Protein AF-A0A177R3B9-F1 (afdb_monomer)

Nearest PDB structures (foldseek):
  3dfy-assembly2_P  TM=3.953E-01  e=4.249E-01  Thermotoga maritima MSB8
  2xlb-assembly1_G  TM=4.304E-01  e=1.641E+00  Bacillus pumilus
  1ods-assembly1_A  TM=4.811E-01  e=4.662E+00  Bacillus subtilis
  3fyt-assembly2_L  TM=4.001E-01  e=2.852E+00  Bacillus pumilus
  7xmj-assembly1_A  TM=3.832E-01  e=4.385E+00  Lactococcus lactis subsp. lactis KF147

Radius of gyration: 13.25 Å; Cα contacts (8 Å, |Δi|>4): 122; chains: 1; bounding box: 33×27×35 Å

Sequence (90 aa):
MEHERANAASRVKAWTRGRFGDVTVLVTELESALPGFPRLHTVVAFWNAEREHFHFKVFKPLGEIAEDDIPPRWYKDALRVALGLDCGCC

Solvent-accessible surface area (backbone atoms only — not comparable to full-atom values): 5440 Å² total; per-residue (Å²): 111,72,68,57,53,54,50,33,50,49,51,55,46,50,53,49,30,73,53,74,40,89,49,54,70,49,76,47,74,43,78,49,89,53,90,94,54,55,57,37,24,23,39,42,38,37,29,46,90,86,65,50,43,31,48,52,76,44,85,38,41,60,84,72,66,52,76,84,73,52,78,60,59,88,52,51,76,80,27,48,52,58,94,85,60,75,86,82,71,135

Secondary structure (DSSP, 8-state):
-HHHHHHHHHHHHHHHHH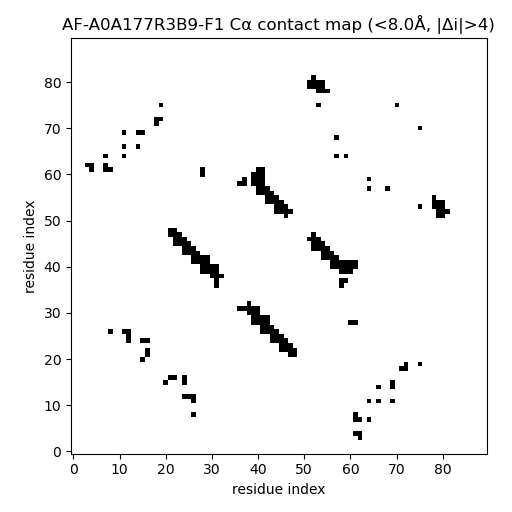HH-S-EEEEEEEE--STTS-SEEEEEEEE-TT--EEEEEESS-GGG--GGGSPPGGGGGGGBPPTT------

Foldseek 3Di:
DVVLLVVLVVVVVVLLCVAANPKDKDKDWDADPDPPAARIKIKIWIADPVRFIFIDIGSDHSNPDDSVSHDHNVCGVVRTDDDPDPPPDD

Mean predicted aligned error: 6.26 Å

pLDDT: mean 85.82, std 13.69, range [44.75, 96.62]

Structure (mmCIF, N/CA/C/O backbone):
data_AF-A0A177R3B9-F1
#
_entry.id   AF-A0A177R3B9-F1
#
loop_
_atom_site.group_PDB
_atom_site.id
_atom_site.type_symbol
_atom_site.label_atom_id
_atom_site.label_alt_id
_atom_site.label_comp_id
_atom_site.label_asym_id
_atom_site.label_entity_id
_atom_site.label_seq_id
_atom_site.pdbx_PDB_ins_code
_atom_site.Cartn_x
_atom_site.Cartn_y
_atom_site.Cartn_z
_atom_site.occupancy
_atom_site.B_iso_or_equiv
_atom_site.auth_seq_id
_atom_site.auth_comp_id
_atom_site.auth_asym_id
_atom_site.auth_atom_id
_atom_site.pdbx_PDB_model_num
ATOM 1 N N . MET A 1 1 ? -1.032 -1.824 21.241 1.00 59.03 1 MET A N 1
ATOM 2 C CA . MET A 1 1 ? -1.221 -0.561 20.496 1.00 59.03 1 MET A CA 1
ATOM 3 C C . MET A 1 1 ? -0.153 -0.327 19.419 1.00 59.03 1 MET A C 1
ATOM 5 O O . MET A 1 1 ? -0.438 -0.597 18.262 1.00 59.03 1 MET A O 1
ATOM 9 N N . GLU A 1 2 ? 1.078 0.116 19.723 1.00 63.28 2 GLU A N 1
ATOM 10 C CA . GLU A 1 2 ? 2.073 0.451 18.669 1.00 63.28 2 GLU A CA 1
ATOM 11 C C . GLU A 1 2 ? 2.603 -0.774 17.898 1.00 63.28 2 GLU A C 1
ATOM 13 O O . GLU A 1 2 ? 2.695 -0.755 16.671 1.00 63.28 2 GLU A O 1
ATOM 18 N N . HIS A 1 3 ? 2.827 -1.889 18.601 1.00 72.75 3 HIS A N 1
ATOM 19 C CA . HIS A 1 3 ? 3.236 -3.161 17.992 1.00 72.75 3 HIS A CA 1
ATOM 20 C C . HIS A 1 3 ? 2.171 -3.750 17.051 1.00 72.75 3 HIS A C 1
ATOM 22 O O . HIS A 1 3 ? 2.506 -4.331 16.023 1.00 72.75 3 HIS A O 1
ATOM 28 N N . GLU A 1 4 ? 0.882 -3.576 17.352 1.00 81.94 4 GLU A N 1
ATOM 29 C CA . GLU A 1 4 ? -0.208 -4.082 16.503 1.00 81.94 4 GLU A CA 1
ATOM 30 C C . GLU A 1 4 ? -0.297 -3.312 15.186 1.00 81.94 4 GLU A C 1
ATOM 32 O O . GLU A 1 4 ? -0.474 -3.920 14.131 1.00 81.94 4 GLU A O 1
ATOM 37 N N . ARG A 1 5 ? -0.090 -1.989 15.224 1.00 84.38 5 ARG A N 1
ATOM 38 C CA . ARG A 1 5 ? -0.031 -1.156 14.015 1.00 84.38 5 ARG A CA 1
ATOM 39 C C . ARG A 1 5 ? 1.192 -1.485 13.166 1.00 84.38 5 ARG A C 1
ATOM 41 O O . ARG A 1 5 ? 1.067 -1.614 11.950 1.00 84.38 5 ARG A O 1
ATOM 48 N N . ALA A 1 6 ? 2.353 -1.690 13.790 1.00 87.38 6 ALA A N 1
ATOM 49 C CA . ALA A 1 6 ? 3.562 -2.124 13.089 1.00 87.38 6 ALA A CA 1
ATOM 50 C C . ALA A 1 6 ? 3.379 -3.502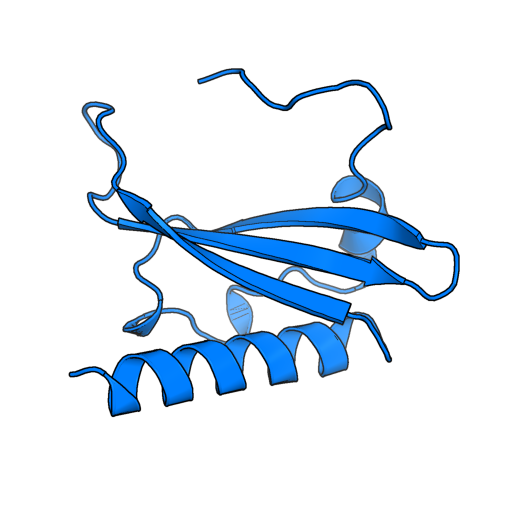 12.421 1.00 87.38 6 ALA A C 1
ATOM 52 O O . ALA A 1 6 ? 3.773 -3.693 11.266 1.00 87.38 6 ALA A O 1
ATOM 53 N N . ASN A 1 7 ? 2.715 -4.438 13.106 1.00 92.38 7 ASN A N 1
ATOM 54 C CA . ASN A 1 7 ? 2.370 -5.748 12.553 1.00 92.38 7 ASN A CA 1
ATOM 55 C C . ASN A 1 7 ? 1.392 -5.624 11.377 1.00 92.38 7 ASN A C 1
ATOM 57 O O . ASN A 1 7 ? 1.628 -6.208 10.319 1.00 92.38 7 ASN A O 1
ATOM 61 N N . ALA A 1 8 ? 0.331 -4.826 11.518 1.00 92.88 8 ALA A N 1
ATOM 62 C CA . ALA A 1 8 ? -0.641 -4.598 10.452 1.00 92.88 8 ALA A CA 1
ATOM 63 C C . ALA A 1 8 ? 0.004 -3.945 9.216 1.00 92.88 8 ALA A C 1
ATOM 65 O O . ALA A 1 8 ? -0.156 -4.448 8.103 1.00 92.88 8 ALA A O 1
ATOM 66 N N . ALA A 1 9 ? 0.830 -2.911 9.407 1.00 93.94 9 ALA A N 1
ATOM 67 C CA . ALA A 1 9 ? 1.603 -2.296 8.328 1.00 93.94 9 ALA A CA 1
ATOM 68 C C . ALA A 1 9 ? 2.522 -3.310 7.632 1.00 93.94 9 ALA A C 1
ATOM 70 O O . ALA A 1 9 ? 2.647 -3.298 6.408 1.00 93.94 9 ALA A O 1
ATOM 71 N N . SER A 1 10 ? 3.154 -4.205 8.394 1.00 95.00 10 SER A N 1
ATOM 72 C CA . SER A 1 10 ? 4.039 -5.236 7.842 1.00 95.00 10 SER A CA 1
ATOM 73 C C . SER A 1 10 ? 3.285 -6.234 6.961 1.00 95.00 10 SER A C 1
ATOM 75 O O . SER A 1 10 ? 3.777 -6.564 5.881 1.00 95.00 10 SER A O 1
ATOM 77 N N . ARG A 1 11 ? 2.070 -6.648 7.354 1.00 95.75 11 ARG A N 1
ATOM 78 C CA . ARG A 1 11 ? 1.203 -7.506 6.522 1.00 95.75 11 ARG A CA 1
ATOM 79 C C . ARG A 1 11 ? 0.828 -6.828 5.207 1.00 95.75 11 ARG A C 1
ATOM 81 O O . ARG A 1 11 ? 1.052 -7.399 4.144 1.00 95.75 11 ARG A O 1
ATOM 88 N N . VAL A 1 12 ? 0.363 -5.578 5.267 1.00 95.75 12 VAL A N 1
ATOM 89 C CA . VAL A 1 12 ? -0.017 -4.803 4.071 1.00 95.75 12 VAL A CA 1
ATOM 90 C C . VAL A 1 12 ? 1.170 -4.623 3.124 1.00 95.75 12 VAL A C 1
ATOM 92 O O . VAL A 1 12 ? 1.038 -4.813 1.913 1.00 95.75 12 VAL A O 1
ATOM 95 N N . LYS A 1 13 ? 2.362 -4.333 3.662 1.00 95.75 13 LYS A N 1
ATOM 96 C CA . LYS A 1 13 ? 3.600 -4.260 2.870 1.00 95.75 13 LYS A CA 1
ATOM 97 C C . LYS A 1 13 ? 3.933 -5.598 2.209 1.00 95.75 13 LYS A C 1
ATOM 99 O O . LYS A 1 13 ? 4.312 -5.606 1.040 1.00 95.75 13 LYS A O 1
ATOM 104 N N . ALA A 1 14 ? 3.792 -6.713 2.926 1.00 96.19 14 ALA A N 1
ATOM 105 C CA . ALA A 1 14 ? 4.051 -8.046 2.385 1.00 96.19 14 ALA A CA 1
ATOM 106 C C . ALA A 1 14 ? 3.089 -8.394 1.239 1.00 96.19 14 ALA A C 1
ATOM 108 O O . ALA A 1 14 ? 3.548 -8.779 0.165 1.00 96.19 14 ALA A O 1
ATOM 109 N N . TRP A 1 15 ? 1.783 -8.171 1.410 1.00 96.62 15 TRP A N 1
ATOM 110 C CA . TRP A 1 15 ? 0.788 -8.413 0.358 1.00 96.62 15 TRP A CA 1
ATOM 111 C C . TRP A 1 15 ? 1.000 -7.528 -0.874 1.00 96.62 15 TRP A C 1
ATOM 113 O O . TRP A 1 15 ? 0.888 -8.001 -2.006 1.00 96.62 15 TRP A O 1
ATOM 123 N N . THR A 1 16 ? 1.358 -6.257 -0.661 1.00 95.19 16 THR A N 1
ATOM 124 C CA . THR A 1 16 ? 1.655 -5.306 -1.745 1.00 95.19 16 THR A CA 1
ATOM 125 C C . THR A 1 16 ? 2.864 -5.771 -2.559 1.00 95.19 16 THR A C 1
ATOM 127 O O . THR A 1 16 ? 2.792 -5.826 -3.786 1.00 95.19 16 THR A O 1
ATOM 130 N N . ARG A 1 17 ? 3.952 -6.192 -1.898 1.00 95.00 17 ARG A N 1
ATOM 131 C CA . ARG A 1 17 ? 5.124 -6.761 -2.588 1.00 95.00 17 ARG A CA 1
ATOM 132 C C . ARG A 1 17 ? 4.801 -8.078 -3.292 1.00 95.00 17 ARG A C 1
ATOM 134 O O . ARG A 1 17 ? 5.211 -8.278 -4.430 1.00 95.00 17 ARG A O 1
ATOM 141 N N . GLY A 1 18 ? 3.999 -8.941 -2.668 1.00 94.69 18 GLY A N 1
ATOM 142 C CA . GLY A 1 18 ? 3.539 -10.187 -3.286 1.00 94.69 18 GLY A CA 1
ATOM 143 C C . GLY A 1 18 ? 2.789 -9.964 -4.607 1.00 94.69 18 GLY A C 1
ATOM 144 O O . GLY A 1 18 ? 2.958 -10.735 -5.547 1.00 94.69 18 GLY A O 1
ATOM 145 N N . ARG A 1 19 ? 2.007 -8.879 -4.715 1.00 93.62 19 ARG A N 1
ATOM 146 C CA . ARG A 1 19 ? 1.233 -8.540 -5.926 1.00 93.62 19 ARG A CA 1
ATOM 147 C C . ARG A 1 19 ? 2.025 -7.768 -6.978 1.00 93.62 19 ARG A C 1
ATOM 149 O O . ARG A 1 19 ? 1.861 -8.032 -8.171 1.00 93.62 19 ARG A O 1
ATOM 156 N N . PHE A 1 20 ? 2.850 -6.809 -6.561 1.00 92.06 20 PHE A N 1
ATOM 157 C CA . PHE A 1 20 ? 3.478 -5.844 -7.473 1.00 92.06 20 PHE A CA 1
ATOM 158 C C . PHE A 1 20 ? 4.987 -6.039 -7.673 1.00 92.06 20 PHE A C 1
ATOM 160 O O . PHE A 1 20 ? 5.572 -5.330 -8.497 1.00 92.06 20 PHE A O 1
ATOM 167 N N . G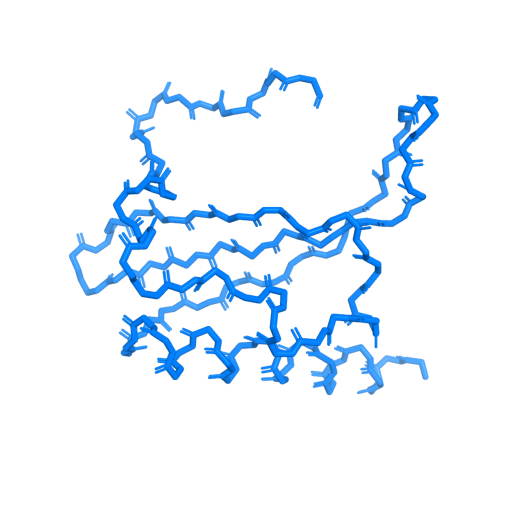LY A 1 21 ? 5.586 -7.026 -7.002 1.00 91.12 21 GLY A N 1
ATOM 168 C CA . GLY A 1 21 ? 7.005 -7.366 -7.087 1.00 91.12 21 GLY A CA 1
ATOM 169 C C . GLY A 1 21 ? 7.846 -6.685 -6.008 1.00 91.12 21 GLY A C 1
ATOM 170 O O . GLY A 1 21 ? 7.335 -6.226 -4.986 1.00 91.12 21 GLY A O 1
ATOM 171 N N . ASP A 1 22 ? 9.155 -6.620 -6.237 1.00 89.81 22 ASP A N 1
ATOM 172 C CA . ASP A 1 22 ? 10.071 -5.937 -5.327 1.00 89.81 22 ASP A CA 1
ATOM 173 C C . ASP A 1 22 ? 9.925 -4.413 -5.470 1.00 89.81 22 ASP A C 1
ATOM 175 O O . ASP A 1 22 ? 10.458 -3.788 -6.388 1.00 89.81 22 ASP A O 1
ATOM 179 N N . VAL A 1 23 ? 9.095 -3.834 -4.601 1.00 94.31 23 VAL A N 1
ATOM 180 C CA . VAL A 1 23 ? 8.746 -2.412 -4.583 1.00 94.31 23 VAL A CA 1
ATOM 181 C C . VAL A 1 23 ? 8.995 -1.814 -3.201 1.00 94.31 23 VAL A C 1
ATOM 183 O O . VAL A 1 23 ? 8.834 -2.465 -2.157 1.00 94.31 23 VAL A O 1
ATOM 186 N N . THR A 1 24 ? 9.341 -0.529 -3.181 1.00 94.75 24 THR A N 1
ATOM 187 C CA . THR A 1 24 ? 9.358 0.248 -1.937 1.00 94.75 24 THR A CA 1
ATOM 188 C C . THR A 1 24 ? 7.922 0.586 -1.571 1.00 94.75 24 THR A C 1
ATOM 190 O O . THR A 1 24 ? 7.231 1.159 -2.400 1.00 94.75 24 THR A O 1
ATOM 193 N N . VAL A 1 25 ? 7.469 0.247 -0.358 1.00 95.25 25 VAL A N 1
ATOM 194 C CA . VAL A 1 25 ? 6.075 0.450 0.080 1.00 95.25 25 VAL A CA 1
ATOM 195 C C . VAL A 1 25 ? 6.017 1.331 1.325 1.00 95.25 25 VAL A C 1
ATOM 197 O O . VAL A 1 25 ? 6.606 1.003 2.362 1.00 95.25 25 VAL A O 1
ATOM 200 N N . LEU A 1 26 ? 5.234 2.401 1.239 1.00 94.44 26 LEU A N 1
ATOM 201 C CA . LEU A 1 26 ? 4.818 3.262 2.336 1.00 94.44 26 LEU A CA 1
ATOM 202 C C . LEU A 1 26 ? 3.338 3.008 2.645 1.00 94.44 26 LEU A C 1
ATOM 204 O O . LEU A 1 26 ? 2.509 2.942 1.742 1.00 94.44 26 LEU A O 1
ATOM 208 N N . VAL A 1 27 ? 3.016 2.866 3.928 1.00 94.88 27 VAL A N 1
ATOM 209 C CA . VAL A 1 27 ? 1.644 2.672 4.408 1.00 94.88 27 VAL A CA 1
ATOM 210 C C . VAL A 1 27 ? 1.366 3.748 5.442 1.00 94.88 27 VAL A C 1
ATOM 212 O O . VAL A 1 27 ? 2.100 3.843 6.427 1.00 94.88 27 VAL A O 1
ATOM 215 N N . THR A 1 28 ? 0.315 4.527 5.216 1.00 92.44 28 THR A N 1
ATOM 216 C CA . THR A 1 28 ? -0.087 5.636 6.079 1.00 92.44 28 THR A CA 1
ATOM 217 C C . THR A 1 28 ? -1.566 5.514 6.397 1.00 92.44 28 THR A C 1
ATOM 219 O O . THR A 1 28 ? -2.387 5.341 5.504 1.00 92.44 28 THR A O 1
ATOM 222 N N . GLU A 1 29 ? -1.912 5.624 7.671 1.00 92.06 29 GLU A N 1
ATOM 223 C CA . GLU A 1 29 ? -3.293 5.717 8.132 1.00 92.06 29 GLU A CA 1
ATOM 224 C C . GLU A 1 29 ? -3.615 7.189 8.392 1.00 92.06 29 GLU A C 1
ATOM 226 O O . GLU A 1 29 ? -2.841 7.884 9.052 1.00 92.06 29 GLU A O 1
ATOM 231 N N . LEU A 1 30 ? -4.721 7.664 7.832 1.00 90.06 30 LEU A N 1
ATOM 232 C CA . LEU A 1 30 ? -5.132 9.060 7.851 1.00 90.06 30 LEU A CA 1
ATOM 233 C C . LEU A 1 30 ? -6.548 9.182 8.401 1.00 90.06 30 LEU A C 1
ATOM 235 O O . LEU A 1 30 ? -7.420 8.361 8.103 1.00 90.06 30 LEU A O 1
ATOM 239 N N . GLU A 1 31 ? -6.784 10.250 9.156 1.00 88.19 31 GLU A N 1
ATOM 240 C CA . GLU A 1 31 ? -8.132 10.630 9.556 1.00 88.19 31 GLU A CA 1
ATOM 241 C C . GLU A 1 31 ? -8.834 11.386 8.424 1.00 88.19 31 GLU A C 1
ATOM 243 O O . GLU A 1 31 ? -8.253 12.277 7.802 1.00 88.19 31 GLU A O 1
ATOM 248 N N . SER A 1 32 ? -10.085 11.024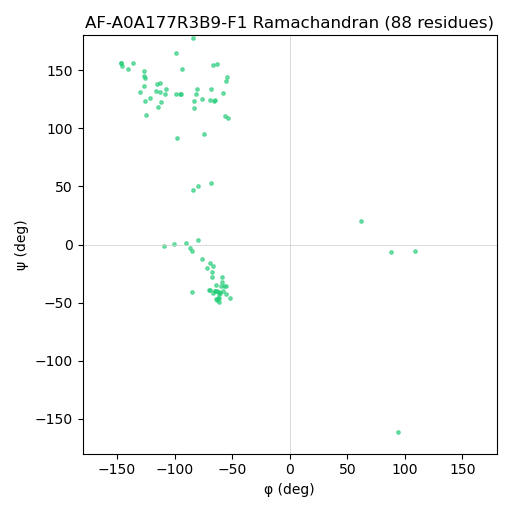 8.134 1.00 80.31 32 SER A N 1
ATOM 249 C CA . SER A 1 32 ? -10.937 11.793 7.227 1.00 80.31 32 SER A CA 1
ATOM 250 C C . SER A 1 32 ? -11.808 12.755 8.027 1.00 80.31 32 SER A C 1
ATOM 252 O O . SER A 1 32 ? -12.506 12.349 8.956 1.00 80.31 32 SER A O 1
ATOM 254 N N . ALA A 1 33 ? -11.805 14.028 7.633 1.00 76.94 33 ALA A N 1
ATOM 255 C CA . ALA A 1 33 ? -12.711 15.042 8.171 1.00 76.94 33 ALA A CA 1
ATOM 256 C C . ALA A 1 33 ? -14.027 15.150 7.373 1.00 76.94 33 ALA A C 1
ATOM 258 O O . ALA A 1 33 ? -14.871 15.989 7.689 1.00 76.94 33 ALA A O 1
ATOM 259 N N . LEU A 1 34 ? -14.211 14.331 6.327 1.00 77.25 34 LEU A N 1
ATOM 260 C CA . LEU A 1 34 ? -15.369 14.424 5.441 1.00 77.25 34 LEU A CA 1
ATOM 261 C C . LEU A 1 34 ? -16.606 13.718 6.026 1.00 77.25 34 LEU A C 1
ATOM 263 O O . LEU A 1 34 ? -16.528 12.536 6.379 1.00 77.25 34 LEU A O 1
ATOM 267 N N . PRO A 1 35 ? -17.776 14.387 6.069 1.00 74.50 35 PRO A N 1
ATOM 268 C CA . PRO A 1 35 ? -19.031 13.753 6.456 1.00 74.50 35 PRO A CA 1
ATOM 269 C C . PRO A 1 35 ? -19.363 12.555 5.556 1.00 74.50 35 PRO A C 1
ATOM 271 O O . PRO A 1 35 ? -19.337 12.662 4.333 1.00 74.50 35 PRO A O 1
ATOM 274 N N . GLY A 1 36 ? -19.688 11.413 6.166 1.00 77.56 36 GLY A N 1
ATOM 275 C CA . GLY A 1 36 ? -20.032 10.178 5.450 1.00 77.56 36 GLY A CA 1
ATOM 276 C C . GLY A 1 36 ? -18.844 9.273 5.104 1.00 77.56 36 GLY A C 1
ATOM 277 O O . GLY A 1 36 ? -19.068 8.148 4.662 1.00 77.56 36 GLY A O 1
ATOM 278 N N . PHE A 1 37 ? -17.603 9.704 5.352 1.00 74.88 37 PHE A N 1
ATOM 279 C CA . PHE A 1 37 ? -16.420 8.854 5.203 1.00 74.88 37 PHE A CA 1
ATOM 280 C C . PHE A 1 37 ? -16.035 8.176 6.525 1.00 74.88 37 PHE A C 1
ATOM 282 O O . PHE A 1 37 ? -16.270 8.732 7.603 1.00 74.88 37 PHE A O 1
ATOM 289 N N . PRO A 1 38 ? -15.407 6.987 6.472 1.00 79.88 38 PRO A N 1
ATOM 290 C CA . PRO A 1 38 ? -14.819 6.370 7.652 1.00 79.88 38 PRO A CA 1
ATOM 291 C C . PRO A 1 38 ? -13.830 7.316 8.329 1.00 79.88 38 PRO A C 1
ATOM 293 O O . PRO A 1 38 ? -13.057 8.002 7.656 1.00 79.88 38 PRO A O 1
ATOM 296 N N . ARG A 1 39 ? -13.833 7.319 9.670 1.00 84.69 39 ARG A N 1
ATOM 297 C CA . ARG A 1 39 ? -12.927 8.165 10.462 1.00 84.69 39 ARG A CA 1
ATOM 298 C C . ARG A 1 39 ? -11.473 7.929 10.090 1.00 84.69 39 ARG A C 1
ATOM 300 O O . ARG A 1 39 ? -10.745 8.896 9.952 1.00 84.69 39 ARG A O 1
ATOM 307 N N . LEU A 1 40 ? -11.081 6.669 9.912 1.00 90.38 40 LEU A N 1
ATOM 308 C CA . LEU A 1 40 ? -9.739 6.271 9.505 1.00 90.38 40 LEU A CA 1
ATOM 309 C C . LEU A 1 40 ? -9.787 5.607 8.135 1.00 90.38 40 LEU A C 1
ATOM 311 O O . LEU A 1 40 ? -10.656 4.777 7.859 1.00 90.38 40 LEU A O 1
ATOM 315 N N . HIS A 1 41 ? -8.822 5.950 7.296 1.00 91.56 41 HIS A N 1
ATOM 316 C CA . HIS A 1 41 ? -8.573 5.281 6.030 1.00 91.56 41 HIS A CA 1
ATOM 317 C C . HIS A 1 41 ? -7.077 5.065 5.847 1.00 91.56 41 HIS A C 1
ATOM 319 O O . HIS A 1 41 ? -6.253 5.790 6.401 1.00 91.56 41 HIS A O 1
ATOM 325 N N . THR A 1 42 ? -6.720 4.076 5.041 1.00 93.62 42 THR A N 1
ATOM 326 C CA . THR A 1 42 ? -5.324 3.727 4.803 1.00 93.62 42 THR A CA 1
ATOM 327 C C . THR A 1 42 ? -4.942 4.039 3.371 1.00 93.62 42 THR A C 1
ATOM 329 O O . THR A 1 42 ? -5.632 3.665 2.425 1.00 93.62 42 THR A O 1
ATOM 332 N N . VAL A 1 43 ? -3.816 4.717 3.213 1.00 93.69 43 VAL A N 1
ATOM 333 C CA . VAL A 1 43 ? -3.179 5.002 1.935 1.00 93.69 43 VAL A CA 1
ATOM 334 C C . VAL A 1 43 ? -1.928 4.147 1.827 1.00 93.69 43 VAL A C 1
ATOM 336 O O . VAL A 1 43 ? -1.088 4.127 2.729 1.00 93.69 43 VAL A O 1
ATOM 339 N N . VAL A 1 44 ? -1.803 3.445 0.707 1.00 94.81 44 VAL A N 1
ATOM 340 C CA . VAL A 1 44 ? -0.609 2.681 0.359 1.00 94.81 44 VAL A CA 1
ATOM 341 C C . VAL A 1 44 ? 0.005 3.327 -0.870 1.00 94.81 44 VAL A C 1
ATOM 343 O O . VAL A 1 44 ? -0.628 3.389 -1.921 1.00 94.81 44 VAL A O 1
ATOM 346 N N . ALA A 1 45 ? 1.234 3.807 -0.729 1.00 94.62 45 ALA A N 1
ATOM 347 C CA . ALA A 1 45 ? 2.038 4.330 -1.823 1.00 94.62 45 ALA A CA 1
ATOM 348 C C . ALA A 1 45 ? 3.222 3.395 -2.060 1.00 94.62 45 ALA A C 1
ATOM 350 O O . ALA A 1 45 ? 3.823 2.888 -1.109 1.00 94.62 45 ALA A O 1
ATOM 351 N N . PHE A 1 46 ? 3.559 3.138 -3.318 1.00 94.69 46 PHE A N 1
ATOM 352 C CA . PHE A 1 46 ? 4.695 2.300 -3.655 1.00 94.69 46 PHE A CA 1
ATOM 353 C C . PHE A 1 46 ? 5.415 2.753 -4.921 1.00 94.69 46 PHE A C 1
ATOM 355 O O . PHE A 1 46 ? 4.829 3.373 -5.805 1.00 94.69 46 PHE A O 1
ATOM 362 N N . TRP A 1 47 ? 6.702 2.416 -4.992 1.00 94.25 47 TRP A N 1
ATOM 363 C CA . TRP A 1 47 ? 7.581 2.751 -6.108 1.00 94.25 47 TRP A CA 1
ATOM 364 C C . TRP A 1 47 ? 8.264 1.506 -6.647 1.00 94.25 47 TRP A C 1
ATOM 366 O O . TRP A 1 47 ? 8.748 0.671 -5.874 1.00 94.25 47 TRP A O 1
ATOM 376 N N . ASN A 1 48 ? 8.321 1.395 -7.972 1.00 91.56 48 ASN A N 1
ATOM 377 C CA . ASN A 1 48 ? 9.117 0.369 -8.639 1.00 91.56 48 ASN A CA 1
ATOM 378 C C . ASN A 1 48 ? 10.586 0.806 -8.799 1.00 91.56 48 ASN A C 1
ATOM 380 O O . ASN A 1 48 ? 10.973 1.917 -8.434 1.00 91.56 48 ASN A O 1
ATOM 384 N N . ALA A 1 49 ? 11.408 -0.082 -9.363 1.00 89.88 49 ALA A N 1
ATOM 385 C CA . ALA A 1 49 ? 12.821 0.186 -9.638 1.00 89.88 49 ALA A CA 1
ATOM 386 C C . ALA A 1 49 ? 13.041 1.391 -10.575 1.00 89.88 49 ALA A C 1
ATOM 388 O O . ALA A 1 49 ? 14.045 2.090 -10.456 1.00 89.88 49 ALA A O 1
ATOM 389 N N . GLU A 1 50 ? 12.078 1.673 -11.454 1.00 88.69 50 GLU A N 1
ATOM 390 C CA . GLU A 1 50 ? 12.076 2.820 -12.371 1.00 88.69 50 GLU A CA 1
ATOM 391 C C . GLU A 1 50 ? 11.638 4.130 -11.691 1.00 88.69 50 GLU A C 1
ATOM 393 O O . GLU A 1 50 ? 11.569 5.174 -12.335 1.00 88.69 50 GLU A O 1
ATOM 398 N N . ARG A 1 51 ? 11.389 4.101 -10.371 1.00 85.56 51 ARG A N 1
ATOM 399 C CA . ARG A 1 51 ? 10.896 5.224 -9.555 1.00 85.56 51 ARG A CA 1
ATOM 400 C C . ARG A 1 51 ? 9.522 5.744 -9.977 1.00 85.56 51 ARG A C 1
ATOM 402 O O . ARG A 1 51 ? 9.142 6.851 -9.597 1.00 85.56 51 ARG A O 1
ATOM 409 N N . GLU A 1 52 ? 8.752 4.943 -10.702 1.00 89.75 52 GLU A N 1
ATOM 410 C CA . GLU A 1 52 ? 7.355 5.244 -10.977 1.00 89.75 52 GLU A CA 1
ATOM 411 C C . GLU A 1 52 ? 6.550 5.146 -9.684 1.00 89.75 52 GLU A C 1
ATOM 413 O O . GLU A 1 52 ? 6.696 4.192 -8.916 1.00 89.75 52 GLU A O 1
ATOM 418 N N . HIS A 1 53 ? 5.707 6.147 -9.447 1.00 91.31 53 HIS A N 1
ATOM 419 C CA . HIS A 1 53 ? 4.898 6.253 -8.244 1.00 91.31 53 HIS A CA 1
ATOM 420 C C . HIS A 1 53 ? 3.510 5.666 -8.487 1.00 91.31 53 HIS A C 1
ATOM 422 O O . HIS A 1 53 ? 2.826 6.032 -9.443 1.00 91.31 53 HIS A O 1
ATOM 428 N N . PHE A 1 54 ? 3.081 4.787 -7.591 1.00 92.81 54 PHE A N 1
ATOM 429 C CA . PHE A 1 54 ? 1.745 4.212 -7.574 1.00 92.81 54 PHE A CA 1
ATOM 430 C C . PHE A 1 54 ? 1.124 4.417 -6.200 1.00 92.81 54 PHE A C 1
ATOM 432 O O . PHE A 1 54 ? 1.821 4.327 -5.187 1.00 92.81 54 PHE A O 1
ATOM 439 N N . HIS A 1 55 ? -0.185 4.636 -6.142 1.00 93.00 55 HIS A N 1
ATOM 440 C CA . HIS A 1 55 ? -0.881 4.688 -4.863 1.00 93.00 55 HIS A CA 1
ATOM 441 C C . HIS A 1 55 ? -2.30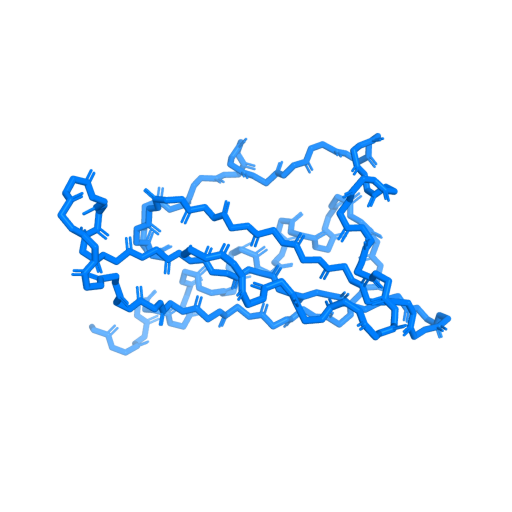4 4.141 -4.937 1.00 93.00 55 HIS A C 1
ATOM 443 O O . HIS A 1 55 ? -2.931 4.120 -5.991 1.00 93.00 55 HIS A O 1
ATOM 449 N N . PHE A 1 56 ? -2.829 3.697 -3.802 1.00 92.75 56 PHE A N 1
ATOM 450 C CA . PHE A 1 56 ? -4.246 3.390 -3.651 1.00 92.75 56 PHE A CA 1
ATOM 451 C C . PHE A 1 56 ? -4.717 3.700 -2.230 1.00 92.75 56 PHE A C 1
ATOM 453 O O . PHE A 1 56 ? -3.927 3.740 -1.283 1.00 92.75 56 PHE A O 1
ATOM 460 N N . LYS A 1 57 ? -6.024 3.932 -2.091 1.00 91.44 57 LYS A N 1
ATOM 461 C CA . LYS A 1 57 ? -6.689 4.224 -0.820 1.00 91.44 57 LYS A CA 1
ATOM 462 C C . LYS A 1 57 ? -7.679 3.111 -0.495 1.00 91.44 57 LYS A C 1
ATOM 464 O O . LYS A 1 57 ? -8.493 2.743 -1.336 1.00 91.44 57 LYS A O 1
ATOM 469 N N . VAL A 1 58 ? -7.624 2.617 0.735 1.00 92.56 58 VAL A N 1
ATOM 470 C CA . VAL A 1 58 ? -8.598 1.686 1.309 1.00 92.56 58 VAL A CA 1
ATOM 471 C C . VAL A 1 58 ? -9.355 2.433 2.399 1.00 92.56 58 VAL A C 1
ATOM 473 O O . VAL A 1 58 ? -8.757 2.944 3.346 1.00 92.56 58 VAL A O 1
ATOM 476 N N . PHE A 1 59 ? -10.678 2.501 2.281 1.00 90.69 59 PHE A N 1
ATOM 477 C CA . PHE A 1 59 ? -11.557 3.180 3.240 1.00 90.69 59 PHE A CA 1
ATOM 478 C C . PHE A 1 59 ? -11.814 2.317 4.486 1.00 90.69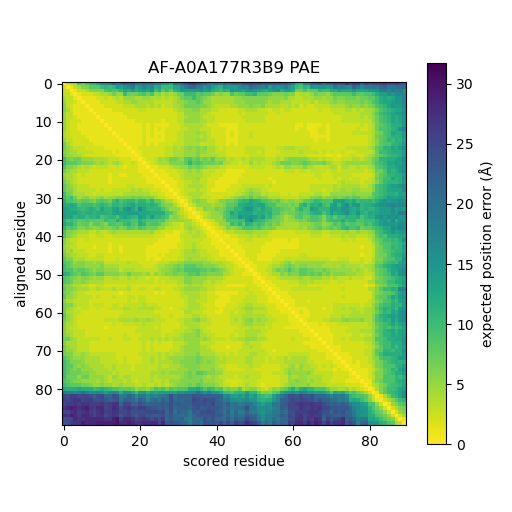 59 PHE A C 1
ATOM 480 O O . PHE A 1 59 ? -12.954 2.076 4.870 1.00 90.69 59 PHE A O 1
ATOM 487 N N . 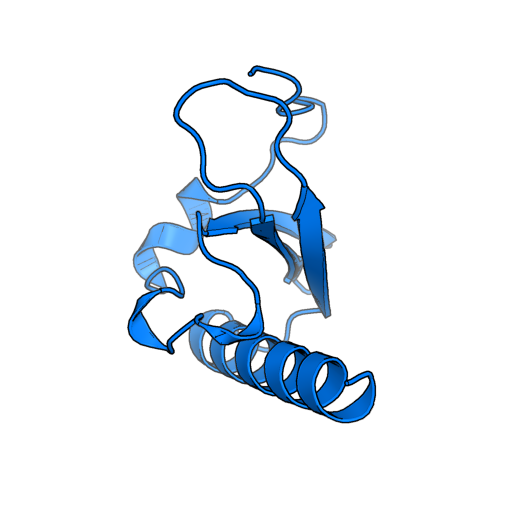LYS A 1 60 ? -10.734 1.808 5.080 1.00 91.75 60 LYS A N 1
ATOM 488 C CA . LYS A 1 60 ? -10.715 1.002 6.301 1.00 91.75 60 LYS A CA 1
ATOM 489 C C . LYS A 1 60 ? -9.510 1.406 7.162 1.00 91.75 60 LYS A C 1
ATOM 491 O O . LYS A 1 60 ? -8.478 1.811 6.602 1.00 91.75 60 LYS A O 1
ATOM 496 N N . PRO A 1 61 ? -9.603 1.276 8.496 1.00 93.19 61 PRO A N 1
ATOM 497 C CA . PRO A 1 61 ? -8.440 1.414 9.365 1.00 93.19 61 PRO A CA 1
ATOM 498 C C . PRO A 1 61 ? -7.412 0.319 9.062 1.00 93.19 61 PRO A C 1
ATOM 500 O O . PRO A 1 61 ? -7.754 -0.771 8.597 1.00 93.19 61 PRO A O 1
ATOM 503 N N . LEU A 1 62 ? -6.143 0.586 9.367 1.00 93.44 62 LEU A N 1
ATOM 504 C CA . LEU A 1 62 ? -5.025 -0.292 9.008 1.00 93.44 62 LEU A CA 1
ATOM 505 C C . LEU A 1 62 ? -5.168 -1.707 9.599 1.00 93.44 62 LEU A C 1
ATOM 507 O O . LEU A 1 62 ? -4.741 -2.690 8.994 1.00 93.44 62 LEU A O 1
ATOM 511 N N . GLY A 1 63 ? -5.774 -1.812 10.783 1.00 93.06 63 GLY A N 1
ATOM 512 C CA . GLY A 1 63 ? -6.006 -3.085 11.467 1.00 93.06 63 GLY A CA 1
ATOM 513 C C . GLY A 1 63 ? -7.017 -4.006 10.773 1.00 93.06 63 GLY A C 1
ATOM 514 O O . GLY A 1 63 ? -6.936 -5.217 10.964 1.00 93.06 63 GLY A O 1
ATOM 515 N N . GLU A 1 64 ? -7.917 -3.452 9.957 1.00 94.06 64 GLU A N 1
ATOM 516 C CA . GLU A 1 64 ? -9.017 -4.172 9.295 1.00 94.06 64 GLU A CA 1
ATOM 517 C C . GLU A 1 64 ? -8.730 -4.504 7.825 1.00 94.06 64 GLU A C 1
ATOM 519 O O . GLU A 1 64 ? -9.570 -5.099 7.150 1.00 94.06 64 GLU A O 1
ATOM 524 N N . ILE A 1 65 ? -7.554 -4.128 7.314 1.00 94.44 65 ILE A N 1
ATOM 525 C CA . ILE A 1 65 ? -7.171 -4.444 5.937 1.00 94.44 65 ILE A CA 1
ATOM 526 C C . ILE A 1 65 ? -6.929 -5.942 5.802 1.00 94.44 65 ILE A C 1
ATOM 528 O O . ILE A 1 65 ? -6.084 -6.520 6.497 1.00 94.44 65 ILE A O 1
ATOM 532 N N . ALA A 1 66 ? -7.641 -6.540 4.855 1.00 94.88 66 ALA A N 1
ATOM 533 C CA . ALA A 1 66 ? -7.449 -7.907 4.415 1.00 94.88 66 ALA A CA 1
ATOM 534 C C . ALA A 1 66 ? -6.616 -7.956 3.129 1.00 94.88 66 ALA A C 1
ATOM 536 O O . ALA A 1 66 ? -6.439 -6.964 2.422 1.00 94.88 66 ALA A O 1
ATOM 537 N N . GLU A 1 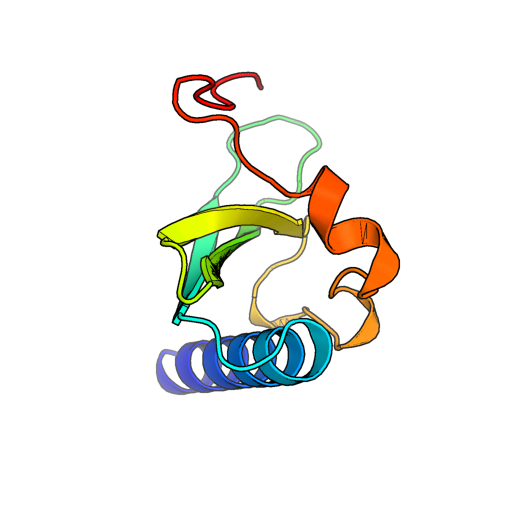67 ? -6.119 -9.143 2.799 1.00 93.56 67 GLU A N 1
ATOM 538 C CA .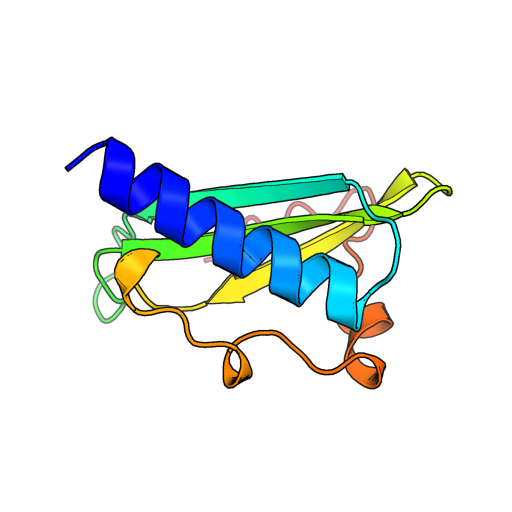 GLU A 1 67 ? -5.356 -9.352 1.573 1.00 93.56 67 GLU A CA 1
ATOM 539 C C . GLU A 1 67 ? -6.171 -9.015 0.307 1.00 93.56 67 GLU A C 1
ATOM 541 O O . GLU A 1 67 ? -5.633 -8.445 -0.644 1.00 93.56 67 GLU A O 1
ATOM 546 N N . ASP A 1 68 ? -7.475 -9.296 0.317 1.00 94.25 68 ASP A N 1
ATOM 547 C CA . ASP A 1 68 ? -8.389 -9.020 -0.799 1.00 94.25 68 ASP A CA 1
ATOM 548 C C . ASP A 1 68 ? -8.653 -7.524 -1.023 1.00 94.25 68 ASP A C 1
ATOM 550 O O . ASP A 1 68 ? -9.100 -7.134 -2.099 1.00 94.25 68 ASP A O 1
ATOM 554 N N . ASP A 1 69 ? -8.326 -6.670 -0.045 1.00 93.94 69 ASP A N 1
ATOM 555 C CA . ASP A 1 69 ? -8.389 -5.215 -0.210 1.00 93.94 69 ASP A CA 1
ATOM 556 C C . ASP A 1 69 ? -7.213 -4.676 -1.048 1.00 93.94 69 ASP A C 1
ATOM 558 O O . ASP A 1 69 ? -7.229 -3.516 -1.467 1.00 93.94 69 ASP A O 1
ATOM 562 N N . ILE A 1 70 ? -6.176 -5.489 -1.298 1.00 93.75 70 ILE A N 1
ATOM 563 C CA . ILE A 1 70 ? -5.038 -5.080 -2.123 1.00 93.75 70 ILE A CA 1
ATOM 564 C C . ILE A 1 70 ? -5.390 -5.271 -3.605 1.00 93.75 70 ILE A C 1
ATOM 566 O O . ILE A 1 70 ? -5.670 -6.406 -4.018 1.00 93.75 70 ILE A O 1
ATOM 570 N N . PRO A 1 71 ? -5.311 -4.206 -4.432 1.00 93.25 71 PRO A N 1
ATOM 571 C CA . PRO A 1 71 ? -5.714 -4.275 -5.826 1.00 93.25 71 PRO A CA 1
ATOM 572 C C . PRO A 1 71 ? -5.000 -5.395 -6.589 1.00 93.25 71 PRO A C 1
ATOM 574 O O . PRO A 1 71 ? -3.815 -5.661 -6.356 1.00 93.25 71 PRO A O 1
ATOM 577 N N . PRO A 1 72 ? -5.690 -6.053 -7.529 1.00 92.69 72 PRO A N 1
ATOM 578 C CA . PRO A 1 72 ? -5.086 -7.107 -8.320 1.00 92.69 72 PRO A CA 1
ATOM 579 C C . PRO A 1 72 ? -4.001 -6.544 -9.241 1.00 92.69 72 PRO A C 1
ATOM 581 O O . PRO A 1 72 ? -4.042 -5.389 -9.667 1.00 92.69 72 PRO A O 1
ATOM 584 N N . ARG A 1 73 ? -3.034 -7.392 -9.605 1.00 91.50 73 ARG A N 1
ATOM 585 C CA . ARG A 1 73 ? -1.852 -6.989 -10.385 1.00 91.50 73 ARG A CA 1
ATOM 586 C C . ARG A 1 73 ? -2.193 -6.293 -11.706 1.00 91.50 73 ARG A C 1
ATOM 588 O O . ARG A 1 73 ? -1.484 -5.373 -12.098 1.00 91.50 73 ARG A O 1
ATOM 595 N N . TRP A 1 74 ? -3.266 -6.709 -12.376 1.00 91.12 74 TRP A N 1
ATOM 596 C CA . TRP A 1 74 ? -3.702 -6.117 -13.645 1.00 91.12 74 TRP A CA 1
ATOM 597 C C . TRP A 1 74 ? -4.187 -4.665 -13.505 1.00 91.12 74 TRP A C 1
ATOM 599 O O . TRP A 1 74 ? -4.218 -3.946 -14.495 1.00 91.12 74 TRP A O 1
ATOM 609 N N . TYR A 1 75 ? -4.520 -4.209 -12.292 1.00 90.38 75 TYR A N 1
ATOM 610 C CA . TYR A 1 75 ? -4.953 -2.834 -12.030 1.00 90.38 75 TYR A CA 1
ATOM 611 C C . TYR A 1 75 ? -3.781 -1.869 -11.784 1.00 90.38 75 TYR A C 1
ATOM 613 O O . TYR A 1 75 ? -3.991 -0.672 -11.610 1.00 90.38 75 TYR A O 1
ATOM 621 N N . LYS A 1 76 ? -2.535 -2.367 -11.772 1.00 88.69 76 LYS A N 1
ATOM 622 C CA . LYS A 1 76 ? -1.338 -1.589 -11.417 1.00 88.69 76 LYS A CA 1
ATOM 623 C C . LYS A 1 76 ? -1.215 -0.283 -12.202 1.00 88.69 76 LYS A C 1
ATOM 625 O O . LYS A 1 76 ? -0.944 0.750 -11.602 1.00 88.69 76 LYS A O 1
ATOM 630 N N . ASP A 1 77 ? -1.421 -0.315 -13.516 1.00 88.56 77 ASP A N 1
ATOM 631 C CA . ASP A 1 77 ? -1.232 0.875 -14.352 1.00 88.56 77 ASP A CA 1
ATOM 632 C C . ASP A 1 77 ? -2.265 1.972 -14.069 1.00 88.56 77 ASP A C 1
ATOM 634 O O . ASP A 1 77 ? -1.935 3.150 -14.171 1.00 88.56 77 ASP A O 1
ATOM 638 N N . ALA A 1 78 ? -3.469 1.611 -13.615 1.00 88.00 78 ALA A N 1
ATOM 639 C CA . ALA A 1 78 ? -4.486 2.574 -13.191 1.00 88.00 78 ALA A CA 1
ATOM 640 C C . ALA A 1 78 ? -4.143 3.262 -11.856 1.00 88.00 78 ALA A C 1
ATOM 642 O O . ALA A 1 78 ? -4.673 4.329 -11.562 1.00 88.00 78 ALA A O 1
ATOM 643 N N . LEU A 1 79 ? -3.255 2.668 -11.049 1.00 88.50 79 LEU A N 1
ATOM 644 C CA . LEU A 1 79 ? -2.781 3.235 -9.781 1.00 88.50 79 LEU A CA 1
ATOM 645 C C . LEU A 1 79 ? -1.610 4.206 -9.959 1.00 88.50 79 LEU A C 1
ATOM 647 O O . LEU A 1 79 ? -1.138 4.777 -8.973 1.00 88.50 79 LEU A O 1
ATOM 651 N N . ARG A 1 80 ? -1.089 4.339 -11.185 1.00 89.25 80 ARG A N 1
ATOM 652 C CA . ARG A 1 80 ? 0.069 5.180 -11.480 1.00 89.25 80 ARG A CA 1
ATOM 653 C C . ARG A 1 80 ? -0.291 6.642 -11.241 1.00 89.25 80 ARG A C 1
ATOM 655 O O . ARG A 1 80 ? -1.218 7.174 -11.844 1.00 89.25 80 ARG A O 1
ATOM 662 N N . VAL A 1 81 ? 0.482 7.300 -10.387 1.00 81.44 81 VAL A N 1
ATOM 663 C CA . VAL A 1 81 ? 0.360 8.734 -10.139 1.00 81.44 81 VAL A CA 1
ATOM 664 C C . VAL A 1 81 ? 1.140 9.457 -11.226 1.00 81.44 81 VAL A C 1
ATOM 666 O O . VAL A 1 81 ? 2.358 9.303 -11.332 1.00 81.44 81 VAL A O 1
ATOM 669 N N . ALA A 1 82 ? 0.451 10.250 -12.043 1.00 67.12 82 ALA A N 1
ATOM 670 C CA . ALA A 1 82 ? 1.124 11.138 -12.979 1.00 67.12 82 ALA A CA 1
ATOM 671 C C . ALA A 1 82 ? 1.912 12.195 -12.187 1.00 67.12 82 ALA A C 1
ATOM 673 O O . ALA A 1 82 ? 1.348 12.898 -11.349 1.00 67.12 82 ALA A O 1
ATOM 674 N N . LEU A 1 83 ? 3.219 12.305 -12.448 1.00 51.16 83 LEU A N 1
ATOM 675 C CA . LEU A 1 83 ? 4.065 13.374 -11.911 1.00 51.16 83 LEU A CA 1
ATOM 676 C C . LEU A 1 83 ? 3.429 14.733 -12.256 1.00 51.16 83 LEU A C 1
ATOM 678 O O . LEU A 1 83 ? 3.411 15.123 -13.420 1.00 51.16 83 LEU A O 1
ATOM 682 N N . GLY A 1 84 ? 2.884 15.427 -11.252 1.00 51.56 84 GLY A N 1
ATOM 683 C CA . GLY A 1 84 ? 2.231 16.734 -11.408 1.00 51.56 84 GLY A CA 1
ATOM 684 C C . GLY A 1 84 ? 0.705 16.751 -11.248 1.00 51.56 84 GLY A C 1
ATOM 685 O O . GLY A 1 84 ? 0.134 17.837 -11.221 1.00 51.56 84 GLY A O 1
ATOM 686 N N . LEU A 1 85 ? 0.039 15.600 -11.089 1.00 46.53 85 LEU A N 1
ATOM 687 C CA . LEU A 1 85 ? -1.306 15.557 -10.510 1.00 46.53 85 LEU A CA 1
ATOM 688 C C . LEU A 1 85 ? -1.188 15.190 -9.034 1.00 46.53 85 LEU A C 1
ATOM 690 O O . LEU A 1 85 ? -1.217 14.019 -8.653 1.00 46.53 85 LEU A O 1
ATOM 694 N N . ASP A 1 86 ? -1.086 16.217 -8.195 1.00 48.50 86 ASP A N 1
ATOM 695 C CA . ASP A 1 86 ? -1.554 16.090 -6.826 1.00 48.50 86 ASP A CA 1
ATOM 696 C C . ASP A 1 86 ? -3.023 15.673 -6.922 1.00 48.50 86 ASP A C 1
ATOM 698 O O . ASP A 1 86 ? -3.877 16.454 -7.346 1.00 48.50 86 ASP A O 1
ATOM 702 N N . CYS A 1 87 ? -3.347 14.438 -6.540 1.00 50.59 87 CYS A N 1
ATOM 703 C CA . CYS A 1 87 ? -4.724 14.036 -6.254 1.00 50.59 87 CYS A CA 1
ATOM 704 C C . CYS A 1 87 ? -5.214 14.746 -4.974 1.00 50.59 87 CYS A C 1
ATOM 706 O O . CYS A 1 87 ? -5.677 14.110 -4.031 1.00 50.59 87 CYS A O 1
ATOM 708 N N . GLY A 1 88 ? -5.086 16.075 -4.934 1.00 49.12 88 GLY A N 1
ATOM 709 C CA . GLY A 1 88 ? -5.693 16.998 -3.988 1.00 49.12 88 GLY A CA 1
ATOM 710 C C . GLY A 1 88 ? -7.109 17.357 -4.424 1.00 49.12 88 GLY A C 1
ATOM 711 O O . GLY A 1 88 ? -7.468 18.530 -4.458 1.00 49.12 88 GLY A O 1
ATOM 712 N N . CYS A 1 89 ? -7.913 16.361 -4.795 1.00 46.34 89 CYS A N 1
ATOM 713 C CA . CYS A 1 89 ? -9.346 16.559 -4.956 1.00 46.34 89 CYS A CA 1
ATOM 714 C C . CYS A 1 89 ? -10.120 15.558 -4.100 1.00 46.34 89 CYS A C 1
ATOM 716 O O . CYS A 1 89 ? -10.158 14.364 -4.399 1.00 46.34 89 CYS A O 1
ATOM 718 N N . CYS A 1 90 ? -10.752 16.165 -3.091 1.00 44.75 90 CYS A N 1
ATOM 719 C CA . CYS A 1 90 ? -11.787 15.683 -2.179 1.00 44.75 90 CYS A CA 1
ATOM 720 C C . CYS A 1 90 ? -11.303 14.827 -1.002 1.00 44.75 90 CYS A C 1
ATOM 722 O O . CYS A 1 90 ? -11.106 13.598 -1.141 1.00 44.75 90 CYS A O 1
#